Protein AF-A0A967MUF1-F1 (afdb_monomer_lite)

Structure (mmCIF, N/CA/C/O backbone):
data_AF-A0A967MUF1-F1
#
_entry.id   AF-A0A967MUF1-F1
#
loop_
_atom_site.group_PDB
_atom_site.id
_atom_site.type_symbol
_atom_site.label_atom_id
_atom_site.label_alt_id
_atom_site.label_comp_id
_atom_site.label_asym_id
_atom_site.label_entity_id
_atom_site.label_seq_id
_atom_site.pdbx_PDB_ins_code
_atom_site.Cartn_x
_atom_site.Cartn_y
_atom_site.Cartn_z
_atom_site.occupancy
_atom_site.B_iso_or_equiv
_atom_site.auth_seq_id
_atom_site.auth_comp_id
_atom_site.auth_asym_id
_atom_site.auth_atom_id
_atom_site.pdbx_PDB_model_num
ATOM 1 N N . ASP A 1 1 ? -18.582 10.536 -3.624 1.00 75.81 1 ASP A N 1
ATOM 2 C CA . ASP A 1 1 ? -17.734 10.594 -2.422 1.00 75.81 1 ASP A CA 1
ATOM 3 C C . ASP A 1 1 ? -18.269 9.611 -1.382 1.00 75.81 1 ASP A C 1
ATOM 5 O O . ASP A 1 1 ? -19.436 9.232 -1.482 1.00 75.81 1 ASP A O 1
ATOM 9 N N . ILE A 1 2 ? -17.431 9.14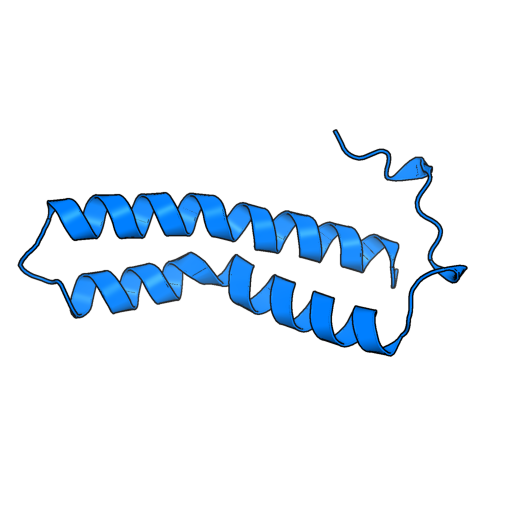8 -0.455 1.00 82.19 2 ILE A N 1
ATOM 10 C CA . ILE A 1 2 ? -17.783 8.153 0.573 1.00 82.19 2 ILE A CA 1
ATOM 11 C C . ILE A 1 2 ? -18.558 8.853 1.711 1.00 82.19 2 ILE A C 1
ATOM 13 O O . ILE A 1 2 ? -18.117 9.906 2.172 1.00 82.19 2 ILE A O 1
ATOM 17 N N . PRO A 1 3 ? -19.702 8.311 2.184 1.00 90.75 3 PRO A N 1
ATOM 18 C CA . PRO A 1 3 ? -20.498 8.911 3.259 1.00 90.75 3 PRO A CA 1
ATOM 19 C C . PRO A 1 3 ? -19.857 8.664 4.635 1.00 90.75 3 PRO A C 1
ATOM 21 O O . PRO A 1 3 ? -20.346 7.869 5.441 1.00 90.75 3 PRO A O 1
ATOM 24 N N . TRP A 1 4 ? -18.724 9.321 4.886 1.00 90.94 4 TRP A N 1
ATOM 25 C CA . TRP A 1 4 ? -17.933 9.181 6.112 1.00 90.94 4 TRP A CA 1
ATOM 26 C C . TRP A 1 4 ? -18.708 9.550 7.387 1.00 90.94 4 TRP A C 1
ATOM 28 O O . TRP A 1 4 ? -18.416 9.034 8.458 1.00 90.94 4 TRP A O 1
ATOM 38 N N . ASP A 1 5 ? -19.741 10.385 7.272 1.00 91.94 5 ASP A N 1
ATOM 39 C CA . ASP A 1 5 ? -20.664 10.749 8.353 1.00 91.94 5 ASP A CA 1
ATOM 40 C C . ASP A 1 5 ? -21.480 9.562 8.891 1.00 91.94 5 ASP A C 1
ATOM 42 O O . ASP A 1 5 ? -21.974 9.604 10.016 1.00 91.94 5 ASP A O 1
ATOM 46 N N . LYS A 1 6 ? -21.618 8.495 8.097 1.00 93.88 6 LYS A N 1
ATOM 47 C CA . LYS A 1 6 ? -22.330 7.264 8.470 1.00 93.88 6 LYS A CA 1
ATOM 48 C C . LYS A 1 6 ? -21.400 6.160 8.960 1.00 93.88 6 LYS A C 1
ATOM 50 O O . LYS A 1 6 ? -21.866 5.043 9.197 1.00 93.88 6 LYS A O 1
ATOM 55 N N . PHE A 1 7 ? -20.104 6.441 9.062 1.00 94.44 7 PHE A N 1
ATOM 56 C CA . PHE A 1 7 ? -19.132 5.475 9.539 1.00 94.44 7 PHE A CA 1
ATOM 57 C C . PHE A 1 7 ? -19.384 5.148 11.016 1.00 94.44 7 PHE A C 1
ATOM 59 O O . PHE A 1 7 ? -19.573 6.042 11.836 1.00 94.44 7 PHE A O 1
ATOM 66 N N . ASP A 1 8 ? -19.393 3.860 11.351 1.00 95.62 8 ASP A N 1
ATOM 67 C CA . ASP A 1 8 ? -19.649 3.375 12.706 1.00 95.62 8 ASP A CA 1
ATOM 68 C C . ASP A 1 8 ? -18.468 2.504 13.162 1.00 95.62 8 ASP A C 1
ATOM 70 O O . ASP A 1 8 ? -18.412 1.323 12.795 1.00 95.62 8 ASP A O 1
ATOM 74 N N . PRO A 1 9 ? -17.519 3.055 13.945 1.00 95.56 9 PRO A N 1
ATOM 75 C CA . PRO A 1 9 ? -16.324 2.325 14.363 1.00 95.56 9 PRO A CA 1
ATOM 76 C C . PRO A 1 9 ? -16.651 1.113 15.242 1.00 95.56 9 PRO A C 1
ATOM 78 O O . PRO A 1 9 ? -15.874 0.165 15.289 1.00 95.56 9 PRO A O 1
ATOM 81 N N . SER A 1 10 ? -17.831 1.069 15.878 1.00 96.31 10 SER A N 1
ATOM 82 C CA . SER A 1 10 ? -18.242 -0.078 16.701 1.00 96.31 10 SER A CA 1
ATOM 83 C C . SER A 1 10 ? -18.500 -1.355 15.893 1.00 96.31 10 SER A C 1
ATOM 85 O O . SER A 1 10 ? -18.554 -2.445 16.459 1.00 96.31 10 SER A O 1
ATOM 87 N N . LYS A 1 11 ? -18.653 -1.233 14.568 1.00 96.44 11 LYS A N 1
ATOM 88 C CA . LYS A 1 11 ? -18.856 -2.357 13.644 1.00 96.44 11 LYS A CA 1
ATOM 89 C C . LYS A 1 11 ? -17.561 -2.871 13.019 1.00 96.44 11 LYS A C 1
ATOM 91 O O . LYS A 1 11 ? -17.612 -3.803 12.219 1.00 96.44 11 LYS A O 1
ATOM 96 N N . VAL A 1 12 ? -16.423 -2.258 13.338 1.00 97.50 12 VAL A N 1
ATOM 97 C CA . VAL A 1 12 ? -15.126 -2.652 12.790 1.00 97.50 12 VAL A CA 1
ATOM 98 C C . VAL A 1 12 ? -14.600 -3.871 13.542 1.00 97.50 12 VAL A C 1
ATOM 100 O O . VAL A 1 12 ? -14.522 -3.874 14.768 1.00 97.50 12 VAL A O 1
ATOM 103 N N . ASP A 1 13 ? -14.212 -4.904 12.794 1.00 98.12 13 ASP A N 1
ATOM 104 C CA . ASP A 1 13 ? -13.469 -6.036 13.344 1.00 98.12 13 ASP A CA 1
ATOM 105 C C . ASP A 1 13 ? -12.032 -5.583 13.693 1.00 98.12 13 ASP A C 1
ATOM 107 O O . ASP A 1 13 ? -11.311 -5.115 12.800 1.00 98.12 13 ASP A O 1
ATOM 111 N N . PRO A 1 14 ? -11.585 -5.721 14.958 1.00 97.00 14 PRO A N 1
ATOM 112 C CA . PRO A 1 14 ? -10.247 -5.307 15.373 1.00 97.00 14 PRO A CA 1
ATOM 113 C C . PRO A 1 14 ? -9.095 -6.008 14.641 1.00 97.00 14 PRO A C 1
ATOM 115 O O . PRO A 1 14 ? -8.024 -5.419 14.500 1.00 97.00 14 PRO A O 1
ATOM 118 N N . GLU A 1 15 ? -9.265 -7.247 14.175 1.00 97.81 15 GLU A N 1
ATOM 119 C CA . GLU A 1 15 ? -8.235 -7.930 13.384 1.00 97.81 15 GLU A CA 1
ATOM 120 C C . GLU A 1 15 ? -8.188 -7.388 11.956 1.00 97.81 15 GLU A C 1
ATOM 122 O O . GLU A 1 15 ? -7.102 -7.149 11.422 1.00 97.81 15 GLU A O 1
ATOM 127 N N . LEU A 1 16 ? -9.349 -7.100 11.358 1.00 97.25 16 LEU A N 1
ATOM 128 C CA . LEU A 1 16 ? -9.406 -6.472 10.039 1.00 97.25 16 LEU A CA 1
ATOM 129 C C . LEU A 1 16 ? -8.778 -5.075 10.066 1.00 97.25 16 LEU A C 1
ATOM 131 O O . LEU A 1 16 ? -8.021 -4.731 9.163 1.00 97.25 16 LEU A O 1
ATOM 135 N N . LEU A 1 17 ? -9.019 -4.295 11.123 1.00 97.94 17 LEU A N 1
ATOM 136 C CA . LEU A 1 17 ? -8.423 -2.969 11.298 1.00 97.94 17 LEU A CA 1
ATOM 137 C C . LEU A 1 17 ? -6.890 -3.000 11.196 1.00 97.94 17 LEU A C 1
ATOM 139 O O . LEU A 1 17 ? -6.302 -2.159 10.516 1.00 97.94 17 LEU A O 1
ATOM 143 N N . LYS A 1 18 ? -6.232 -3.983 11.824 1.00 98.12 18 LYS A N 1
ATOM 144 C CA . LYS A 1 18 ? -4.767 -4.135 11.748 1.00 98.12 18 LYS A CA 1
ATOM 145 C C . LYS A 1 18 ? -4.304 -4.399 10.317 1.00 98.12 18 LYS A C 1
ATOM 147 O O . LYS A 1 18 ? -3.325 -3.805 9.874 1.00 98.12 18 LYS A O 1
ATOM 152 N N . ILE A 1 19 ? -5.017 -5.271 9.602 1.00 98.25 19 ILE A N 1
ATOM 153 C CA . ILE A 1 19 ? -4.707 -5.623 8.212 1.00 98.25 19 ILE A CA 1
ATOM 154 C C . ILE A 1 19 ? -4.874 -4.399 7.310 1.00 98.25 19 ILE A C 1
ATOM 156 O O . ILE A 1 19 ? -3.994 -4.122 6.503 1.00 98.25 19 ILE A O 1
ATOM 160 N N . ILE A 1 20 ? -5.950 -3.628 7.482 1.00 98.12 20 ILE A N 1
ATOM 161 C CA . ILE A 1 20 ? -6.209 -2.429 6.678 1.00 98.12 20 ILE A CA 1
ATOM 162 C C . ILE A 1 20 ? -5.171 -1.335 6.939 1.00 98.12 20 ILE A C 1
ATOM 164 O O . ILE A 1 20 ? -4.712 -0.707 5.990 1.00 98.12 20 ILE A O 1
ATOM 168 N N . LYS A 1 21 ? -4.735 -1.143 8.190 1.00 98.19 21 LYS A N 1
ATOM 169 C CA . LYS A 1 21 ? -3.635 -0.217 8.511 1.00 98.19 21 LYS A CA 1
ATOM 170 C C . LYS A 1 21 ? -2.312 -0.636 7.869 1.00 98.19 21 LYS A C 1
ATOM 172 O O . LYS A 1 21 ? -1.552 0.212 7.420 1.00 98.19 21 LYS A O 1
ATOM 177 N N . ALA A 1 22 ? -2.023 -1.934 7.822 1.00 98.25 22 ALA A N 1
ATOM 178 C CA . ALA A 1 22 ? -0.838 -2.422 7.123 1.00 98.25 22 ALA A CA 1
ATOM 179 C C . ALA A 1 22 ? -0.968 -2.227 5.604 1.00 98.25 22 ALA A C 1
ATOM 181 O O . ALA A 1 22 ? -0.037 -1.739 4.969 1.00 98.25 22 ALA A O 1
ATOM 182 N N . ALA A 1 23 ? -2.131 -2.555 5.034 1.00 98.19 23 ALA A N 1
ATOM 183 C CA . ALA A 1 23 ? -2.408 -2.379 3.614 1.00 98.19 23 ALA A CA 1
ATOM 184 C C . ALA A 1 23 ? -2.310 -0.906 3.198 1.00 98.19 23 ALA A C 1
ATOM 186 O O . ALA A 1 23 ? -1.653 -0.612 2.209 1.00 98.19 23 ALA A O 1
ATOM 187 N N . SER A 1 24 ? -2.853 0.032 3.983 1.00 98.25 24 SER A N 1
ATOM 188 C CA . SER A 1 24 ? -2.769 1.462 3.660 1.00 98.25 24 SER A CA 1
ATOM 189 C C . SER A 1 24 ? -1.325 1.942 3.526 1.00 98.25 24 SER A C 1
ATOM 191 O O . SER A 1 24 ? -1.014 2.687 2.602 1.00 98.25 24 SER A O 1
ATOM 193 N N . MET A 1 25 ? -0.423 1.469 4.391 1.00 97.75 25 MET A N 1
ATOM 194 C CA . MET A 1 25 ? 1.003 1.784 4.300 1.00 97.75 25 MET A CA 1
ATOM 195 C C . MET A 1 25 ? 1.676 1.152 3.079 1.00 97.75 25 MET A C 1
ATOM 197 O O . MET A 1 25 ? 2.560 1.772 2.494 1.00 97.75 25 MET A O 1
ATOM 201 N N . VAL A 1 26 ? 1.309 -0.079 2.717 1.00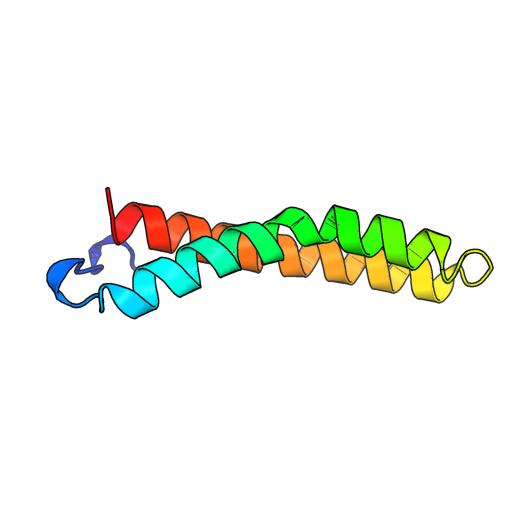 97.81 26 VAL A N 1
ATOM 202 C CA . VAL A 1 26 ? 1.880 -0.766 1.548 1.00 97.81 26 VAL A CA 1
ATOM 203 C C . VAL A 1 26 ? 1.459 -0.055 0.263 1.00 97.81 26 VAL A C 1
ATOM 205 O O . VAL A 1 26 ? 2.326 0.361 -0.502 1.00 97.81 26 VAL A O 1
ATOM 208 N N . GLU A 1 27 ? 0.157 0.165 0.079 1.00 97.88 27 GLU A N 1
ATOM 209 C CA . GLU A 1 27 ? -0.393 0.790 -1.130 1.00 97.88 27 GLU A CA 1
ATOM 210 C C . GLU A 1 27 ? 0.068 2.249 -1.277 1.00 97.88 27 GLU A C 1
ATOM 212 O O . GLU A 1 27 ? 0.470 2.686 -2.353 1.00 97.88 27 GLU A O 1
ATOM 217 N N . PHE A 1 28 ? 0.120 3.013 -0.177 1.00 97.88 28 PHE A N 1
ATOM 218 C CA . PHE A 1 28 ? 0.581 4.407 -0.219 1.00 97.88 28 PHE A CA 1
ATOM 219 C C . PHE A 1 28 ? 2.045 4.540 -0.669 1.00 97.88 28 PHE A C 1
ATOM 221 O O . PHE A 1 28 ? 2.437 5.556 -1.242 1.00 97.88 28 PHE A O 1
ATOM 228 N N . ASN A 1 29 ? 2.862 3.509 -0.445 1.00 98.06 29 ASN A N 1
ATOM 229 C CA . ASN A 1 29 ? 4.266 3.505 -0.840 1.00 98.06 29 ASN A CA 1
ATOM 230 C C . ASN A 1 29 ? 4.499 2.929 -2.249 1.00 98.06 29 ASN A C 1
ATOM 232 O O . ASN A 1 29 ? 5.651 2.700 -2.615 1.00 98.06 29 ASN A O 1
ATOM 236 N N . ALA A 1 30 ? 3.461 2.755 -3.080 1.00 98.25 30 ALA A N 1
ATOM 237 C CA . ALA A 1 30 ? 3.558 2.225 -4.450 1.00 98.25 30 ALA A CA 1
ATOM 238 C C . ALA A 1 30 ? 4.644 2.891 -5.327 1.00 98.25 30 ALA A C 1
ATOM 240 O O . ALA A 1 30 ? 5.228 2.251 -6.201 1.00 98.25 30 ALA A O 1
ATOM 241 N N . ARG A 1 31 ? 4.994 4.158 -5.065 1.00 98.12 31 ARG A N 1
ATOM 242 C CA . ARG A 1 31 ? 6.078 4.871 -5.773 1.00 98.12 31 ARG A CA 1
ATOM 243 C C . ARG A 1 31 ? 7.462 4.245 -5.577 1.00 98.12 31 ARG A C 1
ATOM 245 O O . ARG A 1 31 ? 8.274 4.267 -6.506 1.00 98.12 31 ARG A O 1
ATOM 252 N N . ASP A 1 32 ? 7.735 3.663 -4.412 1.00 98.38 32 ASP A N 1
ATOM 253 C CA . ASP A 1 32 ? 8.993 2.950 -4.164 1.00 98.38 32 ASP A CA 1
ATOM 254 C C . ASP A 1 32 ? 9.049 1.657 -4.990 1.00 98.38 32 ASP A C 1
ATOM 256 O O . ASP A 1 32 ? 10.095 1.302 -5.540 1.00 98.38 32 ASP A O 1
ATOM 260 N N . TYR A 1 33 ? 7.901 0.997 -5.166 1.00 97.75 33 TYR A N 1
ATOM 261 C CA . TYR A 1 33 ? 7.769 -0.178 -6.025 1.00 97.75 33 TYR A CA 1
ATOM 262 C C . TYR A 1 33 ? 7.949 0.186 -7.499 1.00 97.75 33 TYR A C 1
ATOM 264 O O . TYR A 1 33 ? 8.712 -0.489 -8.185 1.00 97.75 33 TYR A O 1
ATOM 272 N N . ALA A 1 34 ? 7.347 1.279 -7.981 1.00 98.44 34 ALA A N 1
ATOM 273 C CA . ALA A 1 34 ? 7.602 1.777 -9.335 1.00 98.44 34 ALA A CA 1
ATOM 274 C C . ALA A 1 34 ? 9.079 2.135 -9.540 1.00 98.44 34 ALA A C 1
ATOM 276 O O . ALA A 1 34 ? 9.663 1.775 -10.556 1.00 98.44 34 ALA A O 1
ATOM 277 N N . THR A 1 35 ? 9.728 2.756 -8.550 1.00 98.62 35 THR A N 1
ATOM 278 C CA . THR A 1 35 ? 11.173 3.030 -8.606 1.00 98.62 35 THR A CA 1
ATOM 279 C C . THR A 1 35 ? 11.976 1.739 -8.760 1.00 98.62 35 THR A C 1
ATOM 281 O O . THR A 1 35 ? 12.877 1.663 -9.595 1.00 98.62 35 THR A O 1
ATOM 284 N N . TYR A 1 36 ? 11.653 0.702 -7.986 1.00 98.56 36 TYR A N 1
ATOM 285 C CA . TYR A 1 36 ? 12.289 -0.606 -8.123 1.00 98.56 36 TYR A CA 1
ATOM 286 C C . TYR A 1 36 ? 12.037 -1.226 -9.505 1.00 98.56 36 TYR A C 1
ATOM 288 O O . TYR A 1 36 ? 12.985 -1.660 -10.157 1.00 98.56 36 TYR A O 1
ATOM 296 N N . LEU A 1 37 ? 10.789 -1.221 -9.977 1.00 98.50 37 LEU A N 1
ATOM 297 C CA . LEU A 1 37 ? 10.404 -1.769 -11.276 1.00 98.50 37 LEU A CA 1
ATOM 298 C C . LEU A 1 37 ? 11.102 -1.042 -12.431 1.00 98.50 37 LEU A C 1
ATOM 300 O O . LEU A 1 37 ? 11.654 -1.703 -13.305 1.00 98.50 37 LEU A O 1
ATOM 304 N N . ASN A 1 38 ? 11.200 0.285 -12.388 1.00 98.69 38 ASN A N 1
ATOM 305 C CA . ASN A 1 38 ? 11.913 1.064 -13.401 1.00 98.69 38 ASN A CA 1
ATOM 306 C C . ASN A 1 38 ? 13.407 0.705 -13.465 1.00 98.69 38 ASN A C 1
ATOM 308 O O . ASN A 1 38 ? 14.003 0.739 -14.537 1.00 98.69 38 ASN A O 1
ATOM 312 N N . ASN A 1 39 ? 14.016 0.309 -12.340 1.00 98.50 39 ASN A N 1
ATOM 313 C CA . ASN A 1 39 ? 15.398 -0.177 -12.323 1.00 98.50 39 ASN A CA 1
ATOM 314 C C . ASN A 1 39 ? 15.537 -1.606 -12.878 1.00 98.50 39 ASN A C 1
ATOM 316 O O . ASN A 1 39 ? 16.573 -1.932 -13.453 1.00 98.50 39 ASN A O 1
ATOM 320 N N . VAL A 1 40 ? 14.530 -2.466 -12.686 1.00 98.56 40 VAL A N 1
ATOM 321 C CA . VAL A 1 40 ? 14.509 -3.833 -13.242 1.00 98.56 40 VAL A CA 1
ATOM 322 C C . VAL A 1 40 ? 14.303 -3.797 -14.757 1.00 98.56 40 VAL A C 1
ATOM 324 O O . VAL A 1 40 ? 15.002 -4.501 -15.481 1.00 98.56 40 VAL A O 1
ATOM 327 N N . PHE A 1 41 ? 13.388 -2.951 -15.226 1.00 98.38 41 PHE A N 1
ATOM 328 C CA . PHE A 1 41 ? 13.038 -2.749 -16.632 1.00 98.38 41 PHE A CA 1
ATOM 329 C C . PHE A 1 41 ? 13.668 -1.450 -17.149 1.00 98.38 41 PHE A C 1
ATOM 331 O O . PHE A 1 41 ? 12.990 -0.528 -17.599 1.00 98.38 41 PHE A O 1
ATOM 338 N N . ALA A 1 42 ? 14.989 -1.337 -17.005 1.00 98.25 42 ALA A N 1
ATOM 339 C CA . ALA A 1 42 ? 15.720 -0.101 -17.286 1.00 98.25 42 ALA A CA 1
ATOM 340 C C . ALA A 1 42 ? 15.756 0.278 -18.781 1.00 98.25 42 ALA A C 1
ATOM 342 O O . ALA A 1 42 ? 15.992 1.439 -19.111 1.00 98.25 42 ALA A O 1
ATOM 343 N N . ASP A 1 43 ? 15.554 -0.690 -19.674 1.00 98.50 43 ASP A N 1
ATOM 344 C CA . ASP A 1 43 ? 15.612 -0.565 -21.132 1.00 98.50 43 ASP A CA 1
ATOM 345 C C . ASP A 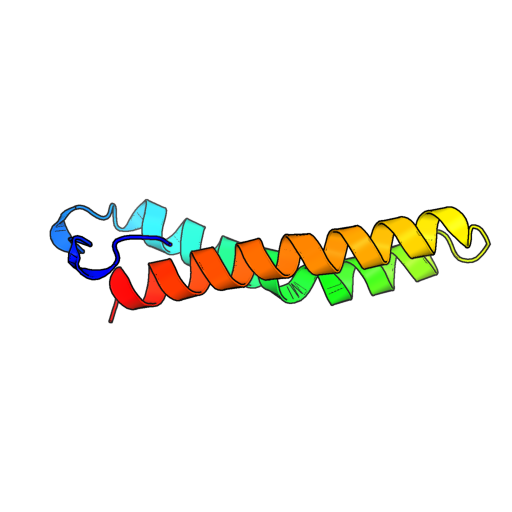1 43 ? 14.233 -0.563 -21.816 1.00 98.50 43 ASP A C 1
ATOM 347 O O . ASP A 1 43 ? 14.167 -0.522 -23.044 1.00 98.50 43 ASP A O 1
ATOM 351 N N . ASP A 1 44 ? 13.149 -0.550 -21.036 1.00 98.69 44 ASP A N 1
ATOM 352 C CA . ASP A 1 44 ? 11.768 -0.565 -21.524 1.00 98.69 44 ASP A CA 1
ATOM 353 C C . ASP A 1 44 ? 11.016 0.708 -21.077 1.00 98.69 44 ASP A C 1
ATOM 355 O O . ASP A 1 44 ? 10.397 0.730 -20.009 1.00 98.69 44 ASP A O 1
ATOM 359 N N . PRO A 1 45 ? 11.100 1.810 -21.850 1.00 98.44 45 PRO A N 1
ATOM 360 C CA . PRO A 1 45 ? 10.472 3.078 -21.478 1.00 98.44 45 PRO A CA 1
ATOM 361 C C . PRO A 1 45 ? 8.940 3.005 -21.451 1.00 98.44 45 PRO A C 1
ATOM 363 O O . PRO A 1 45 ? 8.330 3.697 -20.637 1.00 98.44 45 PRO A O 1
ATOM 366 N N . ASP A 1 46 ? 8.329 2.159 -22.286 1.00 98.62 46 ASP A N 1
ATOM 367 C CA . ASP A 1 46 ? 6.874 1.984 -22.320 1.00 98.62 46 ASP A CA 1
ATOM 368 C C . ASP A 1 46 ? 6.408 1.311 -21.018 1.00 98.62 46 ASP A C 1
ATOM 370 O O . ASP A 1 46 ? 5.470 1.773 -20.368 1.00 98.62 46 ASP A O 1
ATOM 374 N N . PHE A 1 47 ? 7.121 0.276 -20.559 1.00 98.62 47 PHE A N 1
ATOM 375 C CA . PHE A 1 47 ? 6.842 -0.345 -19.264 1.00 98.62 47 PHE A CA 1
ATOM 376 C C . PHE A 1 47 ? 7.039 0.627 -18.092 1.00 98.62 47 PHE A C 1
ATOM 378 O O . PHE A 1 47 ? 6.253 0.619 -17.145 1.00 98.62 47 PHE A O 1
ATOM 385 N N . GLN A 1 48 ? 8.075 1.469 -18.133 1.00 98.81 48 GLN A N 1
ATOM 386 C CA . GLN A 1 48 ? 8.315 2.460 -17.080 1.00 98.81 48 GLN A CA 1
ATOM 387 C C . GLN A 1 48 ? 7.176 3.479 -16.978 1.00 98.81 48 GLN A C 1
ATOM 389 O O . GLN A 1 48 ? 6.798 3.871 -15.872 1.00 98.81 48 GLN A O 1
ATOM 394 N N . GLU A 1 49 ? 6.616 3.920 -18.106 1.00 98.75 49 GLU A N 1
ATOM 395 C CA . GLU A 1 49 ? 5.452 4.809 -18.114 1.00 98.75 49 GLU A CA 1
ATOM 396 C C . GLU A 1 49 ? 4.249 4.145 -17.432 1.00 98.75 49 GLU A C 1
ATOM 398 O O . GLU A 1 49 ? 3.678 4.723 -16.503 1.00 98.75 49 GLU A O 1
ATOM 403 N N . GLU A 1 50 ? 3.943 2.900 -17.799 1.00 98.75 50 GLU A N 1
ATOM 404 C CA . GLU A 1 50 ? 2.853 2.120 -17.203 1.00 98.75 50 GLU A CA 1
ATOM 405 C C . GLU A 1 50 ? 3.069 1.869 -15.701 1.00 98.75 50 GLU A C 1
ATOM 407 O O . GLU A 1 50 ? 2.150 2.044 -14.902 1.00 98.75 50 GLU A O 1
ATOM 412 N N . ALA A 1 51 ? 4.291 1.537 -15.271 1.00 98.69 51 ALA A N 1
ATOM 413 C CA . ALA A 1 51 ? 4.614 1.334 -13.857 1.00 98.69 51 ALA A CA 1
ATOM 414 C C . ALA A 1 51 ? 4.443 2.621 -13.031 1.00 98.69 51 ALA A C 1
ATOM 416 O O . ALA A 1 51 ? 3.971 2.583 -11.893 1.00 98.69 51 ALA A O 1
ATOM 417 N N . ASN A 1 52 ? 4.797 3.777 -13.598 1.00 98.62 52 ASN A N 1
ATOM 418 C CA . ASN A 1 52 ? 4.598 5.067 -12.940 1.00 98.62 52 ASN A CA 1
ATOM 419 C C . ASN A 1 52 ? 3.112 5.455 -12.874 1.00 98.62 52 ASN A C 1
ATOM 421 O O . ASN A 1 52 ? 2.672 5.979 -11.847 1.00 98.62 52 ASN A O 1
ATOM 425 N N . ALA A 1 53 ? 2.342 5.193 -13.935 1.00 98.62 53 ALA A N 1
ATOM 426 C CA . ALA A 1 53 ? 0.899 5.421 -13.958 1.00 98.62 53 ALA A CA 1
ATOM 427 C C . ALA A 1 53 ? 0.180 4.533 -12.931 1.00 98.62 53 ALA A C 1
ATOM 429 O O . ALA A 1 53 ? -0.569 5.041 -12.097 1.00 98.62 53 ALA A O 1
ATOM 430 N N . TRP A 1 54 ? 0.502 3.238 -12.907 1.00 98.56 54 TRP A N 1
ATOM 431 C CA . TRP A 1 54 ? 0.015 2.288 -11.908 1.00 98.56 54 TRP A CA 1
ATOM 432 C C . TRP A 1 54 ? 0.298 2.766 -10.478 1.00 98.56 54 TRP A C 1
ATOM 434 O O . TRP A 1 54 ? -0.612 2.833 -9.656 1.00 98.56 54 TRP A O 1
ATOM 444 N N . ALA A 1 55 ? 1.528 3.192 -10.170 1.00 98.62 55 ALA A N 1
ATOM 445 C CA . ALA A 1 55 ? 1.850 3.660 -8.822 1.00 98.62 55 ALA A CA 1
ATOM 446 C C . ALA A 1 55 ? 1.097 4.938 -8.424 1.00 98.62 55 ALA A C 1
ATOM 448 O O . ALA A 1 55 ? 0.843 5.157 -7.241 1.00 98.62 55 ALA A O 1
ATOM 449 N N . PHE A 1 56 ? 0.736 5.798 -9.380 1.00 98.38 56 PHE A N 1
ATOM 450 C CA . PHE A 1 56 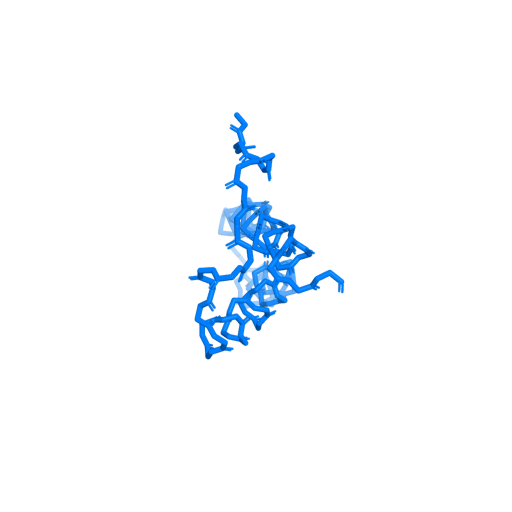? -0.131 6.942 -9.103 1.00 98.38 56 PHE A CA 1
ATOM 451 C C . PHE A 1 56 ? -1.558 6.510 -8.727 1.00 98.38 56 PHE A C 1
ATOM 453 O O . PHE A 1 56 ? -2.183 7.143 -7.873 1.00 98.38 56 PHE A O 1
ATOM 460 N N . GLU A 1 57 ? -2.070 5.441 -9.335 1.00 98.06 57 GLU A N 1
ATOM 461 C CA . GLU A 1 57 ? -3.373 4.862 -8.998 1.00 98.06 57 GLU A CA 1
ATOM 462 C C . GLU A 1 57 ? -3.347 4.167 -7.629 1.00 98.06 57 GLU A C 1
ATOM 464 O O . GLU A 1 57 ? -4.191 4.462 -6.785 1.00 98.06 57 GLU A O 1
ATOM 469 N N . GLU A 1 58 ? -2.336 3.345 -7.342 1.00 98.25 58 GLU A N 1
ATOM 470 C CA . GLU A 1 58 ? -2.241 2.609 -6.069 1.00 98.25 58 GLU A CA 1
ATOM 471 C C . GLU A 1 58 ? -2.084 3.515 -4.841 1.00 98.25 58 GLU A C 1
ATOM 473 O O . GLU A 1 58 ? -2.636 3.234 -3.775 1.00 98.25 58 GLU A O 1
ATOM 478 N N . VAL A 1 59 ? -1.413 4.666 -4.974 1.00 98.56 59 VAL A N 1
ATOM 479 C CA . VAL A 1 59 ? -1.337 5.646 -3.874 1.00 98.56 59 VAL A CA 1
ATOM 480 C C . VAL A 1 59 ? -2.739 6.060 -3.410 1.00 98.56 59 VAL A C 1
ATOM 482 O O . VAL A 1 59 ? -2.960 6.220 -2.208 1.00 98.56 59 VAL A O 1
ATOM 485 N N . GLN A 1 60 ? -3.708 6.164 -4.326 1.00 97.75 60 GLN A N 1
ATOM 486 C CA . GLN A 1 60 ? -5.092 6.518 -3.990 1.00 97.75 60 GLN A CA 1
ATOM 487 C C . GLN A 1 60 ? -5.774 5.419 -3.164 1.00 97.75 60 GLN A C 1
ATOM 489 O O . GLN A 1 60 ? -6.603 5.723 -2.302 1.00 97.75 60 GLN A O 1
ATOM 494 N N . HIS A 1 61 ? -5.412 4.146 -3.369 1.00 97.75 61 HIS A N 1
ATOM 495 C CA . HIS A 1 61 ? -5.862 3.052 -2.506 1.00 97.75 61 HIS A CA 1
ATOM 496 C C . HIS A 1 61 ? -5.312 3.227 -1.089 1.00 97.75 61 HIS A C 1
ATOM 498 O O . HIS A 1 61 ? -6.074 3.171 -0.120 1.00 97.75 61 HIS A O 1
ATOM 504 N N . GLY A 1 62 ? -4.016 3.526 -0.963 1.00 97.81 62 GLY A N 1
ATOM 505 C CA . GLY A 1 62 ? -3.375 3.815 0.319 1.00 97.81 62 GLY A CA 1
ATOM 506 C C . GLY A 1 62 ? -4.031 4.978 1.065 1.00 97.81 62 GLY A C 1
ATOM 507 O O . GLY A 1 62 ? -4.354 4.852 2.247 1.00 97.81 62 GLY A O 1
ATOM 508 N N . GLU A 1 63 ? -4.309 6.081 0.369 1.00 97.31 63 GLU A N 1
ATOM 509 C CA . GLU A 1 63 ? -5.007 7.249 0.920 1.00 97.31 63 GLU A CA 1
ATOM 510 C C . GLU A 1 63 ? -6.434 6.914 1.374 1.00 97.31 63 GLU A C 1
ATOM 512 O O . GLU A 1 63 ? -6.847 7.307 2.468 1.00 97.31 63 GLU A O 1
ATOM 517 N N . ALA A 1 64 ? -7.190 6.157 0.573 1.00 96.25 64 ALA A N 1
ATOM 518 C CA . ALA A 1 64 ? -8.555 5.762 0.912 1.00 96.25 64 ALA A CA 1
ATOM 519 C C . ALA A 1 64 ? -8.601 4.849 2.148 1.00 96.25 64 ALA A C 1
ATOM 521 O O . ALA A 1 64 ? -9.426 5.059 3.042 1.00 96.25 64 ALA A O 1
ATOM 522 N N . LEU A 1 65 ? -7.702 3.864 2.223 1.00 97.44 65 LEU A N 1
ATOM 523 C CA . LEU A 1 65 ? -7.578 2.961 3.369 1.00 97.44 65 LEU A CA 1
ATOM 524 C C . LEU A 1 65 ? -7.051 3.691 4.612 1.00 97.44 65 LEU A C 1
ATOM 526 O O . LEU A 1 65 ? -7.524 3.435 5.718 1.00 97.44 65 LEU A O 1
ATOM 530 N N . GLY A 1 66 ? -6.110 4.622 4.440 1.00 96.88 66 GLY A N 1
ATOM 531 C CA . GLY A 1 66 ? -5.587 5.470 5.511 1.00 96.88 66 GLY A CA 1
ATOM 532 C C . GLY A 1 66 ? -6.682 6.341 6.118 1.00 96.88 66 GLY A C 1
ATOM 533 O O . GLY A 1 66 ? -6.904 6.294 7.326 1.00 96.88 66 GLY A O 1
ATOM 534 N N . LYS A 1 67 ? -7.454 7.033 5.275 1.00 95.94 67 LYS A N 1
ATOM 535 C CA . LYS A 1 67 ? -8.617 7.810 5.713 1.00 95.94 67 LYS A CA 1
ATOM 536 C C . LYS A 1 67 ? -9.661 6.931 6.395 1.00 95.94 67 LYS A C 1
ATOM 538 O O . LYS A 1 67 ? -10.188 7.308 7.431 1.00 95.94 67 LYS A O 1
ATOM 543 N N . TRP A 1 68 ? -9.946 5.743 5.862 1.00 97.06 68 TRP A N 1
ATOM 544 C CA . TRP A 1 68 ? -10.833 4.791 6.535 1.00 97.06 68 TRP A CA 1
ATOM 545 C C . TRP A 1 68 ? -10.326 4.434 7.940 1.00 97.06 68 TRP A C 1
ATOM 547 O O . TRP A 1 68 ? -11.114 4.396 8.884 1.00 97.06 68 TRP A O 1
ATOM 557 N N . ALA A 1 69 ? -9.015 4.228 8.097 1.00 97.31 69 ALA A N 1
ATOM 558 C CA . ALA A 1 69 ? -8.409 3.876 9.375 1.00 97.31 69 ALA A CA 1
ATOM 559 C C . ALA A 1 69 ? -8.496 5.008 10.413 1.00 97.31 69 ALA A C 1
ATOM 561 O O . ALA A 1 69 ? -8.690 4.702 11.586 1.00 97.31 69 ALA A O 1
ATOM 562 N N . GLU A 1 70 ? -8.425 6.280 10.001 1.00 95.75 70 GLU A N 1
ATOM 563 C CA . GLU A 1 70 ? -8.644 7.443 10.884 1.00 95.75 70 GLU A CA 1
ATOM 564 C C . GLU A 1 70 ? -10.061 7.466 11.483 1.00 95.75 70 GLU A C 1
ATOM 566 O O . GLU A 1 70 ? -10.248 7.868 12.627 1.00 95.75 70 GLU 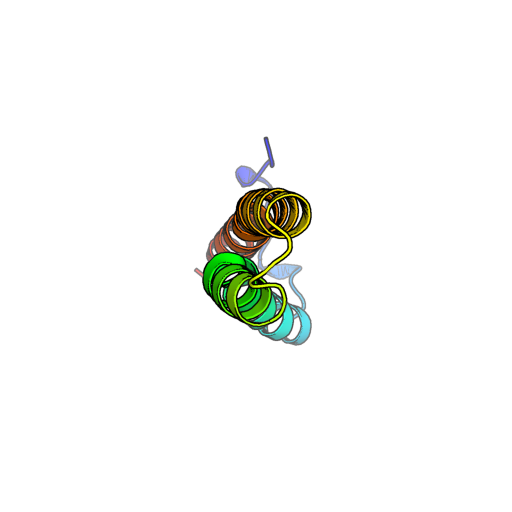A O 1
ATOM 571 N N . TYR A 1 71 ? -11.073 7.016 10.733 1.00 95.81 71 TYR A N 1
ATOM 572 C CA . TYR A 1 71 ? -12.445 6.900 11.245 1.00 95.81 71 TYR A CA 1
ATOM 573 C C . TYR A 1 71 ? -12.654 5.631 12.078 1.00 95.81 71 TYR A C 1
ATOM 575 O O . TYR A 1 71 ? -13.474 5.621 12.998 1.00 95.81 71 TYR A O 1
ATOM 583 N N . ALA A 1 72 ? -11.947 4.552 11.738 1.00 96.38 72 ALA A N 1
ATOM 584 C CA . ALA A 1 72 ? -12.031 3.270 12.428 1.00 96.38 72 ALA A CA 1
ATOM 585 C C . ALA A 1 72 ? -11.331 3.266 13.794 1.00 96.38 72 ALA A C 1
ATOM 587 O O . ALA A 1 72 ? -11.764 2.532 14.681 1.00 96.38 72 ALA A O 1
ATOM 588 N N . ASP A 1 73 ? -10.279 4.068 13.960 1.00 95.19 73 ASP A N 1
ATOM 589 C CA . ASP A 1 73 ? -9.486 4.185 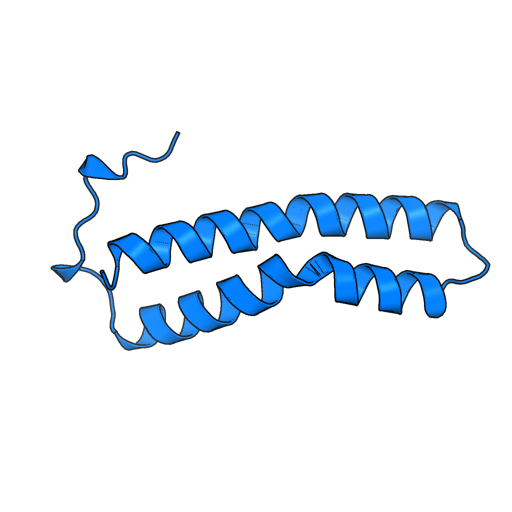15.189 1.00 95.19 73 ASP A CA 1
ATOM 590 C C . ASP A 1 73 ? -8.964 5.628 15.362 1.00 95.19 73 ASP A C 1
ATOM 592 O O . ASP A 1 73 ? -7.819 5.898 14.982 1.00 95.19 73 ASP A O 1
ATOM 596 N N . PRO A 1 74 ? -9.823 6.551 15.850 1.00 84.56 74 PRO A N 1
ATOM 597 C CA . PRO A 1 74 ? -9.526 7.983 15.978 1.00 84.56 74 PRO A CA 1
ATOM 598 C C . PRO A 1 74 ? -8.471 8.349 17.030 1.00 84.56 74 PRO A C 1
ATOM 600 O O . PRO A 1 74 ? -8.410 7.677 18.086 1.00 84.56 74 PRO A O 1
#

pLDDT: mean 96.76, std 3.74, range [75.81, 98.81]

Foldseek 3Di:
DDPLVPDDLVPDDPVVLVVLLVLLVVLLVLVVVLVVVCVVPVPDVVVSVVSNVVSVVSNVVSVVSVVVSVSNPD

Radius of gyration: 15.75 Å; chains: 1; bounding box: 38×19×39 Å

Sequence (74 aa):
DIPWDKFDPSKVDPELLKIIKAASMVEFNARDYATYLNNVFADDPDFQEEANAWAFEEVQHGEALGKWAEYADP

Secondary structure (DSSP, 8-state):
---GGG--GGG--HHHHHHHHHHHHHHHTHHHHHHHHHHHTTT-HHHHHHHHHHHHHHHHHHHHHHHHHHHH--